Protein AF-A0A7C4LF73-F1 (afdb_monomer_lite)

Secondary structure (DSSP, 8-state):
--STTEEEEE---EE-TT--EEEEEEEEE-SSS-EEEEEEEEETTEEEEEEEEEE-TT-EEEEEEEESS--SEEEEEEEEEETTEEEEEEEEEEE--

pLDDT: mean 91.65, std 5.18, range [61.31, 96.94]

Structure (mmCIF, N/CA/C/O backbone):
data_AF-A0A7C4LF73-F1
#
_entry.id   AF-A0A7C4LF73-F1
#
loop_
_atom_site.group_PDB
_atom_site.id
_atom_site.type_symbol
_atom_site.label_atom_id
_atom_site.label_alt_id
_atom_site.label_comp_id
_atom_site.label_asym_id
_atom_site.label_entity_id
_atom_site.label_seq_id
_atom_site.pdbx_PDB_ins_code
_atom_site.Cartn_x
_atom_site.Cartn_y
_atom_site.Cartn_z
_atom_site.occupancy
_atom_site.B_iso_or_equiv
_atom_site.auth_seq_id
_atom_site.auth_comp_id
_atom_site.auth_asym_id
_atom_site.auth_atom_id
_atom_site.pdbx_PDB_model_num
ATOM 1 N N . MET A 1 1 ? -2.530 -4.650 19.375 1.00 61.31 1 MET A N 1
ATOM 2 C CA . MET A 1 1 ? -3.334 -5.104 18.218 1.00 61.31 1 MET A CA 1
ATOM 3 C C . MET A 1 1 ? -2.384 -5.464 17.090 1.00 61.31 1 MET A C 1
ATOM 5 O O . MET A 1 1 ? -1.379 -4.783 16.952 1.00 61.31 1 MET A O 1
ATOM 9 N N . SER A 1 2 ? -2.657 -6.535 16.344 1.00 73.25 2 SER A N 1
ATOM 10 C CA . SER A 1 2 ? -1.818 -6.980 15.218 1.00 73.25 2 SER A CA 1
ATOM 11 C C . SER A 1 2 ? -2.328 -6.399 13.889 1.00 73.25 2 SER A C 1
ATOM 13 O O . SER A 1 2 ? -3.528 -6.184 13.734 1.00 73.25 2 SER A O 1
ATOM 15 N N . CYS A 1 3 ? -1.430 -6.169 12.926 1.00 81.06 3 CYS A N 1
ATOM 16 C CA . CYS A 1 3 ? -1.755 -5.765 11.550 1.00 81.06 3 CYS A CA 1
ATOM 17 C C . CYS A 1 3 ? -2.062 -6.974 10.644 1.00 81.06 3 CYS A C 1
ATOM 19 O O . CYS A 1 3 ? -2.074 -6.845 9.419 1.00 81.06 3 CYS A O 1
ATOM 21 N N . GLU A 1 4 ? -2.246 -8.169 11.211 1.00 86.19 4 GLU A N 1
ATOM 22 C CA . GLU A 1 4 ? -2.509 -9.405 10.460 1.00 86.19 4 GLU A CA 1
ATOM 23 C C . GLU A 1 4 ? -3.771 -9.326 9.600 1.00 86.19 4 GLU A C 1
ATOM 25 O O . GLU A 1 4 ? -3.769 -9.822 8.479 1.00 86.19 4 GLU A O 1
ATOM 30 N N . CYS A 1 5 ? -4.810 -8.637 10.079 1.00 90.19 5 CYS A N 1
ATOM 31 C CA . CYS A 1 5 ? -6.059 -8.452 9.343 1.00 90.19 5 CYS A CA 1
ATOM 32 C C . CYS A 1 5 ? -5.973 -7.407 8.216 1.00 90.19 5 CYS A C 1
ATOM 34 O O . CYS A 1 5 ? -6.958 -7.188 7.519 1.00 90.19 5 CYS A O 1
ATOM 36 N N . VAL A 1 6 ? -4.816 -6.771 8.002 1.00 92.69 6 VAL A N 1
ATOM 37 C CA . VAL A 1 6 ? -4.594 -5.876 6.860 1.00 92.69 6 VAL A CA 1
ATOM 38 C C . VAL A 1 6 ? -3.865 -6.635 5.763 1.00 92.69 6 VAL A C 1
ATOM 40 O O . VAL A 1 6 ? -2.712 -7.048 5.928 1.00 92.69 6 VAL A O 1
ATOM 43 N N . GLU A 1 7 ? -4.524 -6.791 4.625 1.00 93.75 7 GLU A N 1
ATOM 44 C CA . GLU A 1 7 ? -3.970 -7.431 3.438 1.00 93.75 7 GLU A CA 1
ATOM 45 C C . GLU A 1 7 ? -3.612 -6.377 2.392 1.00 93.75 7 GLU A C 1
ATOM 47 O O . GLU A 1 7 ? -4.314 -5.376 2.240 1.00 93.75 7 GLU A O 1
ATOM 52 N N . ILE A 1 8 ? -2.510 -6.601 1.680 1.00 93.38 8 ILE A N 1
ATOM 53 C CA . ILE A 1 8 ? -2.124 -5.790 0.530 1.00 93.38 8 ILE A CA 1
ATOM 54 C C . ILE A 1 8 ? -1.986 -6.713 -0.664 1.00 93.38 8 ILE A C 1
ATOM 56 O O . ILE A 1 8 ? -1.282 -7.720 -0.595 1.00 93.38 8 ILE A O 1
ATOM 60 N N . SER A 1 9 ? -2.622 -6.331 -1.761 1.00 92.31 9 SER A N 1
ATOM 61 C CA . SER A 1 9 ? -2.492 -6.997 -3.043 1.00 92.31 9 SER A CA 1
ATOM 62 C C . SER A 1 9 ? -2.067 -6.001 -4.115 1.00 92.31 9 SER A C 1
ATOM 64 O O . SER A 1 9 ? -2.340 -4.800 -4.050 1.00 92.31 9 SER A O 1
ATOM 66 N N . ARG A 1 10 ? -1.354 -6.519 -5.111 1.00 91.38 10 ARG A N 1
ATOM 67 C CA . ARG A 1 10 ? -0.968 -5.777 -6.305 1.00 91.38 10 ARG A CA 1
ATOM 68 C C . ARG A 1 10 ? -1.913 -6.144 -7.441 1.00 91.38 10 ARG A C 1
ATOM 70 O O . ARG A 1 10 ? -2.168 -7.328 -7.660 1.00 91.38 10 ARG A O 1
ATOM 77 N N . GLY A 1 11 ? -2.378 -5.148 -8.183 1.00 90.94 11 GLY A N 1
ATOM 78 C CA . GLY A 1 11 ? -2.986 -5.354 -9.492 1.00 90.94 11 GLY A CA 1
ATOM 79 C C . GLY A 1 11 ? -1.949 -5.710 -10.561 1.00 90.94 11 GLY A C 1
ATOM 80 O O . GLY A 1 11 ? -0.760 -5.875 -10.286 1.00 90.94 11 GLY A O 1
ATOM 81 N N . MET A 1 12 ? -2.405 -5.839 -11.803 1.00 89.88 12 MET A N 1
ATOM 82 C CA . MET A 1 12 ? -1.513 -6.005 -12.948 1.00 89.88 12 MET A CA 1
ATOM 83 C C . MET A 1 12 ? -1.006 -4.622 -13.383 1.00 89.88 12 MET A C 1
ATOM 85 O O . MET A 1 12 ? -1.848 -3.779 -13.699 1.00 89.88 12 MET A O 1
ATOM 89 N N . PRO A 1 13 ? 0.317 -4.368 -13.386 1.00 91.25 13 PRO A N 1
ATOM 90 C CA . PRO A 1 13 ? 0.852 -3.126 -13.924 1.00 91.25 13 PRO A CA 1
ATOM 91 C C . PRO A 1 13 ? 0.547 -2.986 -15.413 1.00 91.25 13 PRO A C 1
ATOM 93 O O . PRO A 1 13 ? 0.487 -3.988 -16.133 1.00 91.25 13 PRO A O 1
ATOM 96 N N . TRP A 1 14 ? 0.376 -1.754 -15.873 1.00 91.50 14 TRP A N 1
ATOM 97 C CA . TRP A 1 14 ? 0.105 -1.430 -17.272 1.00 91.50 14 TRP A CA 1
ATOM 98 C C . TRP A 1 14 ? 0.798 -0.123 -17.668 1.00 91.50 14 TRP A C 1
ATOM 100 O O . TRP A 1 14 ? 1.226 0.638 -16.805 1.00 91.50 14 TRP A O 1
ATOM 110 N N . LEU A 1 15 ? 0.938 0.111 -18.975 1.00 92.00 15 LEU A N 1
ATOM 111 C CA . LEU A 1 15 ? 1.555 1.320 -19.523 1.00 92.00 15 LEU A CA 1
ATOM 112 C C . LEU A 1 15 ? 0.511 2.206 -20.181 1.00 92.00 15 LEU A C 1
ATOM 114 O O . LEU A 1 15 ? -0.357 1.706 -20.902 1.00 92.00 15 LEU A O 1
ATOM 118 N N . ASP A 1 16 ? 0.602 3.508 -19.940 1.00 88.88 16 ASP A N 1
ATOM 119 C CA . ASP A 1 16 ? -0.237 4.480 -20.631 1.00 88.88 16 ASP A CA 1
ATOM 120 C C . ASP A 1 16 ? 0.352 4.926 -21.979 1.00 88.88 16 ASP A C 1
ATOM 122 O O . ASP A 1 16 ? 1.365 4.422 -22.460 1.00 88.88 16 ASP A O 1
ATOM 126 N N . THR A 1 17 ? -0.321 5.877 -22.630 1.00 86.88 17 THR A N 1
ATOM 127 C CA . THR A 1 17 ? 0.056 6.372 -23.961 1.00 86.88 17 THR A CA 1
ATOM 128 C C . THR A 1 17 ? 1.350 7.188 -23.990 1.00 86.88 17 THR A C 1
ATOM 130 O O . THR A 1 17 ? 1.797 7.545 -25.078 1.00 86.88 17 THR A O 1
ATOM 133 N N . VAL A 1 18 ? 1.911 7.539 -22.829 1.00 89.44 18 VAL A N 1
ATOM 134 C CA . VAL A 1 18 ? 3.186 8.260 -22.691 1.00 89.44 18 VAL A CA 1
ATOM 135 C C . VAL A 1 18 ? 4.252 7.395 -22.008 1.00 89.44 18 VAL A C 1
ATOM 137 O O . VAL A 1 18 ? 5.221 7.927 -21.473 1.00 89.44 18 VAL A O 1
ATOM 140 N N . ASP A 1 19 ? 4.079 6.069 -22.058 1.00 86.81 19 ASP A N 1
ATOM 141 C CA . ASP A 1 19 ? 4.984 5.058 -21.503 1.00 86.81 19 ASP A CA 1
ATOM 142 C C . ASP A 1 19 ? 5.230 5.198 -19.985 1.00 86.81 19 ASP A C 1
ATOM 144 O O . ASP A 1 19 ? 6.274 4.776 -19.483 1.00 86.81 19 ASP A O 1
ATOM 148 N N . GLN A 1 20 ? 4.273 5.758 -19.232 1.00 91.00 20 GLN A N 1
ATOM 149 C CA . GLN A 1 20 ? 4.306 5.723 -17.766 1.00 91.00 20 GLN A CA 1
ATOM 150 C C . GLN A 1 20 ? 3.747 4.393 -17.263 1.00 91.00 20 GLN A C 1
ATOM 152 O O . GLN A 1 20 ? 2.707 3.931 -17.736 1.00 91.00 20 GLN A O 1
ATOM 157 N N . GLU A 1 21 ? 4.426 3.781 -16.291 1.00 92.88 21 GLU A N 1
ATOM 158 C CA . GLU A 1 21 ? 3.976 2.558 -15.628 1.00 92.88 21 GLU A CA 1
ATOM 159 C C . GLU A 1 21 ? 2.984 2.912 -14.514 1.00 92.88 21 GLU A C 1
ATOM 161 O O . GLU A 1 21 ? 3.276 3.684 -13.598 1.00 92.88 21 GLU A O 1
ATOM 166 N N . HIS A 1 22 ? 1.796 2.323 -14.608 1.00 94.25 22 HIS A N 1
ATOM 167 C CA . HIS A 1 22 ? 0.712 2.413 -13.638 1.00 94.25 22 HIS A CA 1
ATOM 168 C C . HIS A 1 22 ? 0.654 1.097 -12.864 1.00 94.25 22 HIS A C 1
ATOM 170 O O . HIS A 1 22 ? 0.483 0.024 -13.450 1.00 94.25 22 HIS A O 1
ATOM 176 N N . ILE A 1 23 ? 0.853 1.162 -11.549 1.00 94.69 23 ILE A N 1
ATOM 177 C CA . ILE A 1 23 ? 0.910 0.007 -10.653 1.00 94.69 23 ILE A CA 1
ATOM 178 C C . ILE A 1 23 ? -0.234 0.118 -9.635 1.00 94.69 23 ILE A C 1
ATOM 180 O O . ILE A 1 23 ? -0.106 0.839 -8.634 1.00 94.69 23 ILE A O 1
ATOM 184 N N . PRO A 1 24 ? -1.328 -0.640 -9.824 1.00 95.62 24 PRO A N 1
ATOM 185 C CA . PRO A 1 24 ? -2.427 -0.650 -8.872 1.00 95.62 24 PRO A CA 1
ATOM 186 C C . PRO A 1 24 ? -2.034 -1.397 -7.593 1.00 95.62 24 PRO A C 1
ATOM 188 O O . PRO A 1 24 ? -1.549 -2.532 -7.638 1.00 95.62 24 PRO A O 1
ATOM 191 N N . VAL A 1 25 ? -2.306 -0.801 -6.437 1.00 95.88 25 VAL A N 1
ATOM 192 C CA . VAL A 1 25 ? -2.131 -1.399 -5.109 1.00 95.88 25 VAL A CA 1
ATOM 193 C C . VAL A 1 25 ? -3.453 -1.307 -4.351 1.00 95.88 25 VAL A C 1
ATOM 195 O O . VAL A 1 25 ? -4.050 -0.239 -4.234 1.00 95.88 25 VAL A O 1
ATOM 198 N N . GLU A 1 26 ? -3.930 -2.428 -3.818 1.00 96.19 26 GLU A N 1
ATOM 199 C CA . GLU A 1 26 ? -5.155 -2.490 -3.022 1.00 96.19 26 GLU A CA 1
ATOM 200 C C . GLU A 1 26 ? -4.830 -2.895 -1.585 1.00 96.19 26 GLU A C 1
ATOM 202 O O . GLU A 1 26 ? -4.134 -3.876 -1.330 1.00 96.19 26 GLU A O 1
ATOM 207 N N . ILE A 1 27 ? -5.368 -2.136 -0.636 1.00 95.31 27 ILE A N 1
ATOM 208 C CA . ILE A 1 27 ? -5.302 -2.425 0.793 1.00 95.31 27 ILE A CA 1
ATOM 209 C C . ILE A 1 27 ? -6.687 -2.876 1.222 1.00 95.31 27 ILE A C 1
ATOM 211 O O . ILE A 1 27 ? -7.652 -2.114 1.118 1.00 95.31 27 ILE A O 1
ATOM 215 N N . THR A 1 28 ? -6.782 -4.096 1.731 1.00 95.75 28 THR A N 1
ATOM 216 C CA . THR A 1 28 ? -8.026 -4.664 2.245 1.00 95.75 28 THR A CA 1
ATOM 217 C C . THR A 1 28 ? -7.968 -4.727 3.765 1.00 95.75 28 THR A C 1
ATOM 219 O O . THR A 1 28 ? -7.032 -5.270 4.353 1.00 95.75 28 THR A O 1
ATOM 222 N N . ASN A 1 29 ? -8.981 -4.153 4.408 1.00 94.88 29 ASN A N 1
ATOM 223 C CA . ASN A 1 29 ? -9.170 -4.241 5.845 1.00 94.88 29 ASN A CA 1
ATOM 224 C C . ASN A 1 29 ? -10.077 -5.430 6.169 1.00 94.88 29 ASN A C 1
ATOM 226 O O . ASN A 1 29 ? -11.295 -5.292 6.155 1.00 94.88 29 ASN A O 1
ATOM 230 N N . ASN A 1 30 ? -9.490 -6.572 6.514 1.00 94.62 30 ASN A N 1
ATOM 231 C CA . ASN A 1 30 ? -10.221 -7.742 7.005 1.00 94.62 30 ASN A CA 1
ATOM 232 C C . ASN A 1 30 ? -10.482 -7.672 8.523 1.00 94.62 30 ASN A C 1
ATOM 234 O O . ASN A 1 30 ? -10.935 -8.646 9.122 1.00 94.62 30 ASN A O 1
ATOM 238 N N . CYS A 1 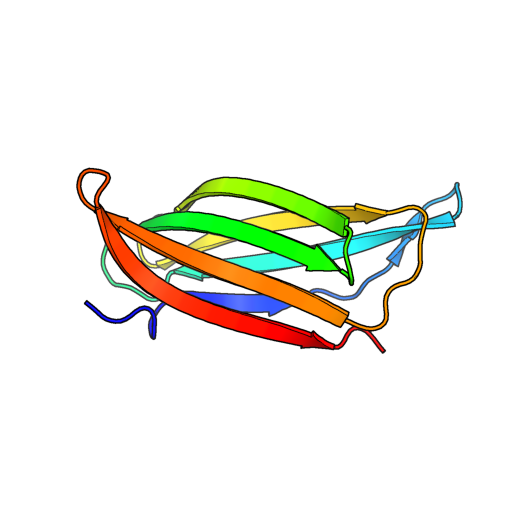31 ? -10.172 -6.550 9.182 1.00 89.88 31 CYS A N 1
ATOM 239 C CA . CYS A 1 31 ? -10.507 -6.340 10.583 1.00 89.88 31 CYS A CA 1
ATOM 240 C C . CYS A 1 31 ? -12.004 -5.999 10.703 1.00 89.88 31 CYS A C 1
ATOM 242 O O . CYS A 1 31 ? -12.558 -5.275 9.875 1.00 89.88 31 CYS A O 1
ATOM 244 N N . ASN A 1 32 ? -12.650 -6.437 11.789 1.00 90.88 32 ASN A N 1
ATOM 245 C CA . ASN A 1 32 ? -14.073 -6.164 12.061 1.00 90.88 32 ASN A CA 1
ATOM 246 C C . ASN A 1 32 ? -14.361 -4.712 12.505 1.00 90.88 32 ASN A C 1
ATOM 248 O O . ASN A 1 32 ? -15.448 -4.410 12.997 1.00 90.88 32 ASN A O 1
ATOM 252 N N . PHE A 1 33 ? -13.398 -3.804 12.358 1.00 91.06 33 PHE A N 1
ATOM 253 C CA . PHE A 1 33 ? -13.479 -2.407 12.772 1.00 91.06 33 PHE A CA 1
ATOM 254 C C . PHE A 1 33 ? -12.761 -1.502 11.767 1.00 91.06 33 PHE A C 1
ATOM 256 O O . PHE A 1 33 ? -11.949 -1.952 10.960 1.00 91.06 33 PHE A O 1
ATOM 263 N N . ASN A 1 34 ? -13.076 -0.207 11.807 1.00 92.75 34 ASN A N 1
ATOM 264 C CA . ASN A 1 34 ? -12.436 0.787 10.948 1.00 92.75 34 ASN A CA 1
ATOM 265 C C . ASN A 1 34 ? -10.992 1.028 11.398 1.00 92.75 34 ASN A C 1
ATOM 267 O O .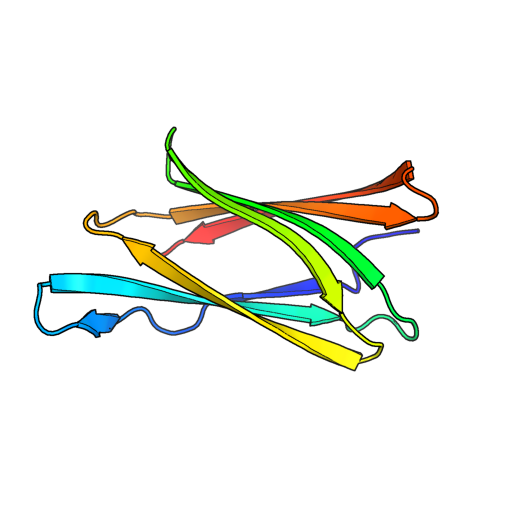 ASN A 1 34 ? -10.749 1.250 12.583 1.00 92.75 34 ASN A O 1
ATOM 271 N N . ILE A 1 35 ? -10.060 1.076 10.451 1.00 93.00 35 ILE A N 1
ATOM 272 C CA . ILE A 1 35 ? -8.638 1.295 10.728 1.00 93.00 35 ILE A CA 1
ATOM 273 C C . ILE A 1 35 ? -8.146 2.625 10.160 1.00 93.00 35 ILE A C 1
ATOM 275 O O . ILE A 1 35 ? -8.638 3.107 9.136 1.00 93.00 35 ILE A O 1
ATOM 279 N N . LYS A 1 36 ? -7.143 3.213 10.819 1.00 95.12 36 LYS A N 1
ATOM 280 C CA . LYS A 1 36 ? -6.354 4.330 10.286 1.00 95.12 36 LYS A CA 1
ATOM 281 C C . LYS A 1 36 ? -4.933 3.838 10.047 1.00 95.12 36 LYS A C 1
ATOM 283 O O . LYS A 1 36 ? -4.311 3.310 10.963 1.00 95.12 36 LYS A O 1
ATOM 288 N N . LEU A 1 37 ? -4.428 4.012 8.834 1.00 94.00 37 LEU A N 1
ATOM 289 C CA . LEU A 1 37 ? -3.096 3.565 8.444 1.00 94.00 37 LEU A CA 1
ATOM 290 C C . LEU A 1 37 ? -2.268 4.764 7.993 1.00 94.00 37 LEU A C 1
ATOM 292 O O . LEU A 1 37 ? -2.749 5.584 7.213 1.00 94.00 37 LEU A O 1
ATOM 296 N N . ASN A 1 38 ? -1.017 4.835 8.432 1.00 95.44 38 ASN A N 1
ATOM 297 C CA . ASN A 1 38 ? 0.009 5.555 7.692 1.00 95.44 38 ASN A CA 1
ATOM 298 C C . ASN A 1 38 ? 0.625 4.555 6.719 1.00 95.44 38 ASN A C 1
ATOM 300 O O . ASN A 1 38 ? 1.064 3.488 7.147 1.00 95.44 38 ASN A O 1
ATOM 304 N N . ILE A 1 39 ? 0.655 4.885 5.436 1.00 95.62 39 ILE A N 1
ATOM 305 C CA . ILE A 1 39 ? 1.298 4.065 4.416 1.00 95.62 39 ILE A CA 1
ATOM 306 C C . ILE A 1 39 ? 2.403 4.862 3.738 1.00 95.62 39 ILE A C 1
ATOM 308 O O . ILE A 1 39 ? 2.231 6.046 3.452 1.00 95.62 39 ILE A O 1
ATOM 312 N N . ASN A 1 40 ? 3.522 4.194 3.488 1.00 96.94 40 ASN A N 1
ATOM 313 C CA . ASN A 1 40 ? 4.629 4.683 2.689 1.00 96.94 40 ASN A CA 1
ATOM 314 C C . ASN A 1 40 ? 5.029 3.584 1.694 1.00 96.94 40 ASN A C 1
ATOM 316 O O . ASN A 1 40 ? 5.342 2.467 2.104 1.00 96.94 40 ASN A O 1
ATOM 320 N N . ILE A 1 41 ? 4.967 3.901 0.405 1.00 96.38 41 ILE A N 1
ATOM 321 C CA . ILE A 1 41 ? 5.355 3.036 -0.707 1.00 96.38 41 ILE A CA 1
ATOM 322 C C . ILE A 1 41 ? 6.578 3.670 -1.357 1.00 96.38 41 ILE A C 1
ATOM 324 O O . ILE A 1 41 ? 6.518 4.804 -1.840 1.00 96.38 41 ILE A O 1
ATOM 328 N N . SER A 1 42 ? 7.668 2.919 -1.389 1.00 96.19 42 SER A N 1
ATOM 329 C CA . SER A 1 42 ? 8.933 3.325 -1.990 1.00 96.19 42 SER A CA 1
ATOM 330 C C . SER A 1 42 ? 9.426 2.294 -2.996 1.00 96.19 42 SER A C 1
ATOM 332 O O . SER A 1 42 ? 9.066 1.120 -2.924 1.00 96.19 42 SER A O 1
ATOM 334 N N . ALA A 1 43 ? 10.287 2.724 -3.909 1.00 93.69 43 ALA A N 1
ATOM 335 C CA . ALA A 1 43 ? 11.023 1.844 -4.802 1.00 93.69 43 ALA A CA 1
ATOM 336 C C . ALA A 1 43 ? 12.487 2.297 -4.854 1.00 93.69 43 ALA A C 1
ATOM 338 O O . ALA A 1 43 ? 12.804 3.394 -5.317 1.00 93.69 43 ALA A O 1
ATOM 339 N N . GLY A 1 44 ? 13.389 1.473 -4.315 1.00 87.94 44 GLY A N 1
ATOM 340 C CA . GLY A 1 44 ? 14.770 1.893 -4.074 1.00 87.94 44 GLY A CA 1
ATOM 341 C C . GLY A 1 44 ? 14.831 3.046 -3.065 1.00 87.94 44 GLY A C 1
ATOM 342 O O . GLY A 1 44 ? 14.309 2.928 -1.960 1.00 87.94 44 GLY A O 1
ATOM 343 N N . GLU A 1 45 ? 15.457 4.160 -3.446 1.00 88.00 45 GLU A N 1
ATOM 344 C CA . GLU A 1 45 ? 15.574 5.366 -2.607 1.00 88.00 45 GLU A CA 1
ATOM 345 C C . GLU A 1 45 ? 14.408 6.357 -2.794 1.00 88.00 45 GLU A C 1
ATOM 347 O O . GLU A 1 45 ? 14.332 7.373 -2.103 1.00 88.00 45 GLU A O 1
ATOM 352 N N . GLU A 1 46 ? 13.489 6.080 -3.724 1.00 92.88 46 GLU A N 1
ATOM 353 C CA . GLU A 1 46 ? 12.418 6.997 -4.110 1.00 92.88 46 GLU A CA 1
ATOM 354 C C . GLU A 1 46 ? 11.111 6.682 -3.373 1.00 92.88 46 GLU A C 1
ATOM 356 O O . GLU A 1 46 ? 10.653 5.538 -3.352 1.00 92.88 46 GLU A O 1
ATOM 361 N N . ILE A 1 47 ? 10.490 7.701 -2.771 1.00 94.81 47 ILE A N 1
ATOM 362 C CA . ILE A 1 47 ? 9.163 7.589 -2.149 1.00 94.81 47 ILE A CA 1
ATOM 363 C C . ILE A 1 47 ? 8.113 7.913 -3.210 1.00 94.81 47 ILE A C 1
ATOM 365 O O . ILE A 1 47 ? 7.990 9.061 -3.628 1.00 94.81 47 ILE A O 1
ATOM 369 N N . LEU A 1 48 ? 7.335 6.906 -3.604 1.00 94.94 48 LEU A N 1
ATOM 3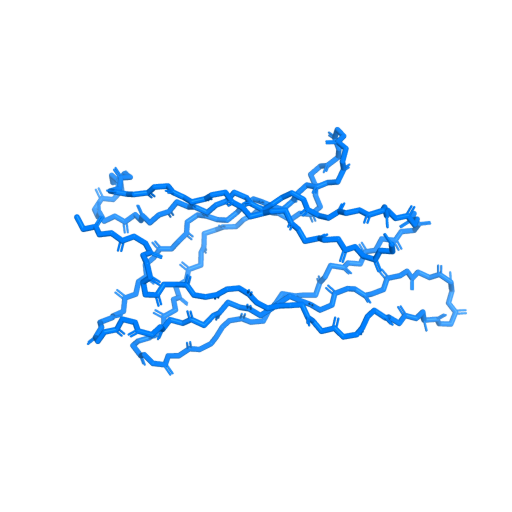70 C CA . LEU A 1 48 ? 6.320 7.017 -4.653 1.00 94.94 48 LEU A CA 1
ATOM 371 C C . LEU A 1 48 ? 4.954 7.432 -4.097 1.00 94.94 48 LEU A C 1
ATOM 373 O O . LEU A 1 48 ? 4.181 8.108 -4.770 1.00 94.94 48 LEU A O 1
ATOM 377 N N . TYR A 1 49 ? 4.642 7.039 -2.860 1.00 95.50 49 TYR A N 1
ATOM 378 C CA . TYR A 1 49 ? 3.383 7.400 -2.212 1.00 95.50 49 TYR A CA 1
ATOM 379 C C . TYR A 1 49 ? 3.521 7.422 -0.695 1.00 95.50 49 TYR A C 1
ATOM 381 O O . TYR A 1 49 ? 4.057 6.495 -0.096 1.00 95.50 49 TYR A O 1
ATOM 389 N N . SER A 1 50 ? 2.986 8.459 -0.054 1.00 96.38 50 SER A N 1
ATOM 390 C CA . SER A 1 50 ? 2.935 8.555 1.404 1.00 96.38 50 SER A CA 1
ATOM 391 C C . SER A 1 50 ? 1.653 9.251 1.837 1.00 96.38 50 SER A C 1
ATOM 393 O O . SER A 1 50 ? 1.398 10.391 1.449 1.00 96.38 50 SER A O 1
ATOM 395 N N . ALA A 1 51 ? 0.824 8.565 2.624 1.00 95.38 51 ALA A N 1
ATOM 396 C CA . ALA A 1 51 ? -0.461 9.107 3.050 1.00 95.38 51 ALA A CA 1
ATOM 397 C C . ALA A 1 51 ? -0.949 8.520 4.375 1.00 95.38 51 ALA A C 1
ATOM 399 O O . ALA A 1 51 ? -0.588 7.413 4.778 1.00 95.38 51 ALA A O 1
ATOM 400 N N . LYS A 1 52 ? -1.848 9.266 5.025 1.00 94.94 52 LYS A N 1
ATOM 401 C CA . LYS A 1 52 ? -2.695 8.753 6.104 1.00 94.94 52 LYS A CA 1
ATOM 402 C C . LYS A 1 52 ? -4.060 8.409 5.529 1.00 94.94 52 LYS A C 1
ATOM 404 O O . LYS A 1 52 ? -4.777 9.301 5.080 1.00 94.94 52 LYS A O 1
ATOM 409 N N . ILE A 1 53 ? -4.436 7.138 5.572 1.00 94.75 53 ILE A N 1
ATOM 410 C CA . ILE A 1 53 ? -5.693 6.646 5.007 1.00 94.75 53 ILE A CA 1
ATOM 411 C C . ILE A 1 53 ? -6.589 6.062 6.095 1.00 94.75 53 ILE A C 1
ATOM 413 O O . ILE A 1 53 ? -6.131 5.623 7.152 1.00 94.75 53 ILE A O 1
ATOM 417 N N . ARG A 1 54 ? -7.894 6.051 5.830 1.00 94.62 54 ARG A N 1
ATOM 418 C CA . ARG A 1 54 ? -8.875 5.335 6.645 1.00 94.62 54 ARG A CA 1
ATOM 419 C C . ARG A 1 54 ? -9.501 4.251 5.793 1.00 94.62 54 ARG A C 1
ATOM 421 O O . ARG A 1 54 ? -9.946 4.539 4.686 1.00 94.62 54 ARG A O 1
ATOM 428 N N . VAL A 1 55 ? -9.553 3.035 6.320 1.00 94.88 55 VAL A N 1
ATOM 429 C CA . VAL A 1 55 ? -10.195 1.904 5.647 1.00 94.88 55 VAL A CA 1
ATOM 430 C C . VAL A 1 55 ? -11.306 1.401 6.555 1.00 94.88 55 VAL A C 1
ATOM 432 O O . VAL A 1 55 ? -11.070 1.064 7.717 1.00 94.88 55 VAL A O 1
ATOM 435 N N . SER A 1 56 ? -12.5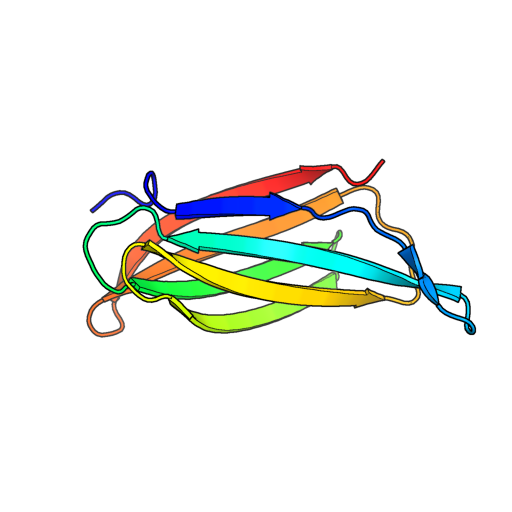39 1.415 6.056 1.00 94.38 56 SER A N 1
ATOM 436 C CA . SER A 1 56 ? -13.694 0.931 6.813 1.00 94.38 56 SER A CA 1
ATOM 437 C C . SER A 1 56 ? -13.579 -0.569 7.097 1.00 94.38 56 SER A C 1
ATOM 439 O O . SER A 1 56 ? -12.824 -1.266 6.421 1.00 94.38 56 SER A O 1
ATOM 441 N N . SER A 1 57 ? -14.297 -1.060 8.107 1.00 93.25 57 SER A N 1
ATOM 442 C CA . SER A 1 57 ? -14.422 -2.493 8.413 1.00 93.25 57 SER A CA 1
ATOM 443 C C . SER A 1 57 ? -14.829 -3.277 7.165 1.00 93.25 57 SER A C 1
ATOM 445 O O . SER A 1 57 ? -15.766 -2.864 6.477 1.00 93.25 57 SER A O 1
ATOM 447 N N . LEU A 1 58 ? -14.107 -4.360 6.854 1.00 91.19 58 LEU A N 1
ATOM 448 C CA . LEU A 1 58 ? -14.296 -5.171 5.636 1.00 91.19 58 LEU A CA 1
ATOM 449 C C . LEU A 1 58 ? -14.213 -4.358 4.326 1.00 91.19 58 LEU A C 1
ATOM 451 O O . LEU A 1 58 ? -14.742 -4.753 3.287 1.00 91.19 58 LEU A O 1
ATOM 455 N N . GLY A 1 59 ? -13.576 -3.187 4.387 1.00 94.62 59 GLY A N 1
ATOM 456 C CA . GLY A 1 59 ? -13.456 -2.234 3.295 1.00 94.62 59 GLY A CA 1
ATOM 457 C C . GLY A 1 59 ? -12.133 -2.346 2.546 1.00 94.62 59 GLY A C 1
ATOM 458 O O . GLY A 1 59 ? -11.211 -3.060 2.941 1.00 94.62 59 GLY A O 1
ATOM 459 N N . LYS A 1 60 ? -12.038 -1.584 1.456 1.00 96.19 60 LYS A N 1
ATOM 460 C CA . LYS A 1 60 ? -10.874 -1.552 0.570 1.00 96.19 60 LYS A CA 1
ATOM 461 C C . LYS A 1 60 ? -10.452 -0.122 0.277 1.00 96.19 60 LYS A C 1
ATOM 463 O O . LYS A 1 60 ? -11.297 0.767 0.176 1.00 96.19 60 LYS A O 1
ATOM 468 N N . HIS A 1 61 ? -9.155 0.087 0.106 1.00 96.19 61 HIS A N 1
ATOM 469 C CA . HIS A 1 61 ? -8.584 1.340 -0.365 1.00 96.19 61 HIS A CA 1
ATOM 470 C C . HIS A 1 61 ? -7.648 1.058 -1.536 1.00 96.19 61 HIS A C 1
ATOM 472 O O . HIS A 1 61 ? -6.767 0.208 -1.428 1.00 96.19 61 HIS A O 1
ATOM 478 N N . LYS A 1 62 ? -7.861 1.754 -2.652 1.00 96.19 62 LYS A N 1
ATOM 479 C CA . LYS A 1 62 ? -7.079 1.588 -3.877 1.00 96.19 62 LYS A CA 1
ATOM 480 C C . LYS A 1 62 ? -6.120 2.756 -4.033 1.00 96.19 62 LYS A C 1
ATOM 482 O O . LYS A 1 62 ? -6.523 3.904 -3.866 1.00 96.19 62 LYS A O 1
ATOM 487 N N . ILE A 1 63 ? -4.880 2.437 -4.362 1.00 96.06 63 ILE A N 1
ATOM 488 C CA . ILE A 1 63 ? -3.800 3.372 -4.642 1.00 96.06 63 ILE A CA 1
ATOM 489 C C . ILE A 1 63 ? -3.313 3.050 -6.048 1.00 96.06 63 ILE A C 1
ATOM 491 O O . ILE A 1 63 ? -3.041 1.892 -6.349 1.00 96.06 63 ILE A O 1
ATOM 495 N N . GLU A 1 64 ? -3.201 4.067 -6.891 1.00 95.06 64 GLU A N 1
ATOM 496 C CA . GLU A 1 64 ? -2.543 3.944 -8.188 1.00 95.06 64 GLU A CA 1
ATOM 497 C C . GLU A 1 64 ? -1.179 4.620 -8.079 1.00 95.06 64 GLU A C 1
ATOM 499 O O . GLU A 1 64 ? -1.103 5.814 -7.776 1.00 95.06 64 GLU A O 1
ATOM 504 N N . ILE A 1 65 ? -0.109 3.851 -8.262 1.00 94.50 65 ILE A N 1
ATOM 505 C CA . ILE A 1 65 ? 1.249 4.389 -8.329 1.00 94.50 65 ILE A CA 1
ATOM 506 C C . ILE A 1 65 ? 1.573 4.636 -9.794 1.00 94.50 65 ILE A C 1
ATOM 508 O O . ILE A 1 65 ? 1.530 3.701 -10.585 1.00 94.50 65 ILE A O 1
ATOM 512 N N . VAL A 1 66 ? 1.908 5.876 -10.139 1.00 93.06 66 VAL A N 1
ATOM 513 C CA . VAL A 1 66 ? 2.284 6.264 -11.503 1.00 93.06 66 VAL A CA 1
ATOM 514 C C . VAL A 1 66 ? 3.743 6.682 -11.496 1.00 93.06 66 VAL A C 1
ATOM 516 O O . VAL A 1 66 ? 4.140 7.525 -10.691 1.00 93.06 66 VAL A O 1
ATOM 519 N N . THR A 1 67 ? 4.545 6.087 -12.371 1.00 91.75 67 THR A N 1
ATOM 520 C CA . THR A 1 67 ? 5.978 6.369 -12.464 1.00 91.75 67 THR A CA 1
ATOM 521 C C . THR A 1 67 ? 6.466 6.319 -13.909 1.00 91.75 67 THR A C 1
ATOM 523 O O . THR A 1 67 ? 5.939 5.593 -14.745 1.00 91.75 67 THR A O 1
ATOM 526 N N . ASP A 1 68 ? 7.483 7.120 -14.206 1.00 88.00 68 ASP A N 1
ATOM 527 C CA . ASP A 1 68 ? 8.233 7.128 -15.462 1.00 88.00 68 ASP A CA 1
ATOM 528 C C . ASP A 1 68 ? 9.380 6.098 -15.481 1.00 88.00 68 ASP A C 1
ATOM 530 O O . ASP A 1 68 ? 10.064 5.941 -16.495 1.00 88.00 68 ASP A O 1
ATOM 534 N N . LYS A 1 69 ? 9.610 5.392 -14.367 1.00 86.12 69 LYS A N 1
ATOM 535 C CA . LYS A 1 69 ? 10.661 4.385 -14.213 1.00 86.12 69 LYS A CA 1
ATOM 536 C C . LYS A 1 69 ? 10.070 3.007 -13.981 1.00 86.12 69 LYS A C 1
ATOM 538 O O . LYS A 1 69 ? 9.060 2.834 -13.314 1.00 86.12 69 LYS A O 1
ATOM 543 N N . TYR A 1 70 ? 10.796 2.007 -14.458 1.00 86.12 70 TYR A N 1
ATOM 544 C CA . TYR A 1 70 ? 10.446 0.609 -14.269 1.00 86.12 70 TYR A CA 1
ATOM 545 C C . TYR A 1 70 ? 11.185 0.029 -13.068 1.00 86.12 70 TYR A C 1
ATOM 547 O O . TYR A 1 70 ? 12.399 -0.178 -13.129 1.00 86.12 70 TYR A O 1
ATOM 555 N N . TYR A 1 71 ? 10.461 -0.255 -11.989 1.00 88.62 71 TYR A N 1
ATOM 556 C CA . TYR A 1 71 ? 11.044 -0.839 -10.780 1.00 88.62 71 TYR A CA 1
ATOM 557 C C . TYR A 1 71 ? 10.859 -2.361 -10.729 1.00 88.62 71 TYR A C 1
ATOM 559 O O . TYR A 1 71 ? 9.899 -2.918 -11.257 1.00 88.62 71 TYR A O 1
ATOM 567 N N . GLU A 1 72 ? 11.775 -3.051 -10.049 1.00 90.06 72 GLU A N 1
ATOM 568 C CA . GLU A 1 72 ? 11.679 -4.503 -9.826 1.00 90.06 72 GLU A CA 1
ATOM 569 C C . GLU A 1 72 ? 10.737 -4.856 -8.671 1.00 90.06 72 GLU A C 1
ATOM 571 O O . GLU A 1 72 ? 10.147 -5.935 -8.648 1.00 90.06 72 GLU A O 1
ATOM 576 N N . ALA A 1 73 ? 10.591 -3.962 -7.692 1.00 93.06 73 ALA A N 1
ATOM 577 C CA . ALA A 1 73 ? 9.769 -4.186 -6.513 1.00 93.06 73 ALA A CA 1
ATOM 578 C C . ALA A 1 73 ? 9.290 -2.869 -5.893 1.00 93.06 73 ALA A C 1
ATOM 580 O O . ALA A 1 73 ? 9.944 -1.834 -6.023 1.00 93.06 73 ALA A O 1
ATOM 581 N N . LEU A 1 74 ? 8.178 -2.949 -5.162 1.00 94.62 74 LEU A N 1
ATOM 582 C CA . LEU A 1 74 ? 7.706 -1.910 -4.254 1.00 94.62 74 LEU A CA 1
ATOM 583 C C . LEU A 1 74 ? 7.925 -2.348 -2.808 1.00 94.62 74 LEU A C 1
ATOM 585 O O . LEU A 1 74 ? 7.503 -3.433 -2.408 1.00 94.62 74 LEU A O 1
ATOM 589 N N . ASP A 1 75 ? 8.535 -1.477 -2.019 1.00 96.19 75 ASP A N 1
ATOM 590 C CA . ASP A 1 75 ? 8.707 -1.627 -0.583 1.00 96.19 75 ASP A CA 1
ATOM 591 C C . ASP A 1 75 ? 7.599 -0.831 0.126 1.00 96.19 75 ASP A C 1
ATOM 593 O O . ASP A 1 75 ? 7.533 0.395 0.041 1.00 96.19 75 ASP A O 1
ATOM 597 N N . ILE A 1 76 ? 6.693 -1.535 0.807 1.00 95.38 76 ILE A N 1
ATOM 598 C CA . ILE A 1 76 ? 5.505 -0.962 1.442 1.00 95.38 76 ILE A CA 1
ATOM 599 C C . ILE A 1 76 ? 5.633 -1.061 2.955 1.00 95.3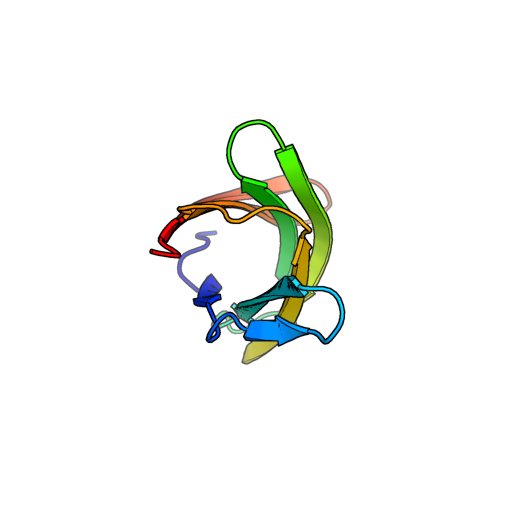8 76 ILE A C 1
ATOM 601 O O . ILE A 1 76 ? 5.599 -2.144 3.542 1.00 95.38 76 ILE A O 1
ATOM 605 N N . ASN A 1 77 ? 5.712 0.099 3.593 1.00 95.06 77 ASN A N 1
ATOM 606 C CA . ASN A 1 77 ? 5.652 0.253 5.035 1.00 95.06 77 ASN A CA 1
ATOM 607 C C . ASN A 1 77 ? 4.261 0.735 5.424 1.00 95.06 77 ASN A C 1
ATOM 609 O O . ASN A 1 77 ? 3.805 1.783 4.968 1.00 95.06 77 ASN A O 1
ATOM 613 N N . LEU A 1 78 ? 3.593 -0.017 6.290 1.00 93.62 78 LEU A N 1
ATOM 614 C CA . LEU A 1 78 ? 2.293 0.358 6.823 1.00 93.62 78 LEU A CA 1
ATOM 615 C C . LEU A 1 78 ? 2.310 0.342 8.347 1.00 93.62 78 LEU A C 1
ATOM 617 O O . LEU A 1 78 ? 2.818 -0.585 8.979 1.00 93.62 78 LEU A O 1
ATOM 621 N N . SER A 1 79 ? 1.715 1.376 8.920 1.00 94.06 79 SER A N 1
ATOM 622 C CA . SER A 1 79 ? 1.623 1.582 10.355 1.00 94.06 79 SER A CA 1
ATOM 623 C C . SER A 1 79 ? 0.172 1.814 10.735 1.00 94.06 79 SER A C 1
ATOM 625 O O . SER A 1 79 ? -0.449 2.772 10.276 1.00 94.06 79 SER A O 1
ATOM 627 N N . LEU A 1 80 ? -0.373 0.950 11.584 1.00 92.19 80 LEU A N 1
ATOM 628 C CA . LEU A 1 80 ? -1.696 1.131 12.168 1.00 92.19 80 LEU A CA 1
ATOM 629 C C . LEU A 1 80 ? -1.623 2.183 13.274 1.00 92.19 80 LEU A C 1
ATOM 631 O O . LEU A 1 80 ? -0.757 2.107 14.147 1.00 92.19 80 LEU A O 1
ATOM 635 N N . VAL A 1 81 ? -2.529 3.161 13.225 1.00 92.38 81 VAL A N 1
ATOM 636 C CA . VAL A 1 81 ? -2.540 4.317 14.127 1.00 92.38 81 VAL A CA 1
ATOM 637 C C . VAL A 1 81 ? -3.860 4.405 14.879 1.00 92.38 81 VAL A C 1
ATOM 639 O O . VAL A 1 81 ? -4.936 4.395 14.281 1.00 92.38 81 VAL A O 1
ATOM 642 N N . GLU A 1 82 ? -3.774 4.580 16.189 1.00 87.38 82 GLU A N 1
ATOM 643 C CA . GLU A 1 82 ? -4.905 4.777 17.088 1.00 87.38 82 GLU A CA 1
ATOM 644 C C . GLU A 1 82 ? -4.587 5.965 18.003 1.00 87.38 82 GLU A C 1
ATOM 646 O O . GLU A 1 82 ? -3.509 6.013 18.584 1.00 87.38 82 GLU A O 1
ATOM 651 N N . GLU A 1 83 ? -5.468 6.971 18.062 1.00 84.88 83 GLU A N 1
ATOM 652 C CA . GLU A 1 83 ? -5.232 8.211 18.839 1.00 84.88 83 GLU A CA 1
ATOM 653 C C . GLU A 1 83 ? -3.841 8.845 18.601 1.00 84.88 83 GLU A C 1
ATOM 655 O O . GLU A 1 83 ? -3.142 9.241 19.531 1.00 84.88 83 GLU A O 1
ATOM 660 N N . ASP A 1 84 ? -3.415 8.886 17.333 1.00 80.44 84 ASP A N 1
ATOM 661 C CA . ASP A 1 84 ? -2.101 9.377 16.880 1.00 80.44 84 ASP A CA 1
ATOM 662 C C . ASP A 1 84 ? -0.884 8.590 17.399 1.00 80.44 84 ASP A C 1
ATOM 664 O O . ASP A 1 84 ? 0.263 8.969 17.152 1.00 80.44 84 ASP A O 1
ATOM 668 N N . ARG A 1 85 ? -1.115 7.441 18.038 1.00 84.50 85 ARG A N 1
ATOM 669 C CA . ARG A 1 85 ? -0.084 6.481 18.424 1.00 84.50 85 ARG A CA 1
ATOM 670 C C . ARG A 1 85 ? -0.036 5.334 17.437 1.00 84.50 85 ARG A C 1
ATOM 672 O O . ARG A 1 85 ? -1.052 4.778 17.033 1.00 84.50 85 ARG A O 1
ATOM 679 N N . GLU A 1 86 ? 1.173 4.965 17.061 1.00 88.81 86 GLU A N 1
ATOM 680 C CA . GLU A 1 86 ? 1.407 3.787 16.248 1.00 88.81 86 GLU A CA 1
ATOM 681 C C . GLU A 1 86 ? 1.282 2.529 17.111 1.00 88.81 86 GLU A C 1
ATOM 683 O O . GLU A 1 86 ? 1.991 2.372 18.104 1.00 88.81 86 GLU A O 1
ATOM 688 N N . ILE A 1 87 ? 0.360 1.643 16.738 1.00 91.06 87 ILE A N 1
ATOM 689 C CA . ILE A 1 87 ? 0.041 0.432 17.505 1.00 91.06 87 ILE A CA 1
ATOM 690 C C . ILE A 1 87 ? 0.579 -0.842 16.859 1.00 91.06 87 ILE A C 1
ATOM 692 O O . ILE A 1 87 ? 0.705 -1.865 17.531 1.00 91.06 87 ILE A O 1
ATOM 696 N N . CYS A 1 88 ? 0.894 -0.797 15.565 1.00 90.88 88 CYS A N 1
ATOM 697 C CA . CYS A 1 88 ? 1.513 -1.903 14.851 1.00 90.88 88 CYS A CA 1
ATOM 698 C C . CYS A 1 88 ? 2.176 -1.415 13.556 1.00 90.88 88 CYS A C 1
ATOM 700 O O . CYS A 1 88 ? 1.692 -0.472 12.932 1.00 90.88 88 CYS A O 1
ATOM 702 N N . LYS A 1 89 ? 3.257 -2.090 13.148 1.00 93.06 89 LYS A N 1
ATOM 703 C CA . LYS A 1 89 ? 3.922 -1.925 11.851 1.00 93.06 89 LYS A CA 1
ATOM 704 C C . LYS A 1 89 ? 3.891 -3.226 11.069 1.00 93.06 89 LYS A C 1
ATOM 706 O O . LYS A 1 89 ? 4.009 -4.304 11.649 1.00 93.06 89 LYS A O 1
ATOM 711 N N . LYS A 1 90 ? 3.829 -3.116 9.751 1.00 92.38 90 LYS A N 1
ATOM 712 C CA . LYS A 1 90 ? 4.037 -4.228 8.828 1.00 92.38 90 LYS A CA 1
ATOM 713 C C . LYS A 1 90 ? 4.831 -3.724 7.629 1.00 92.38 90 LYS A C 1
ATOM 715 O O . LYS A 1 90 ? 4.635 -2.608 7.155 1.00 92.38 90 LYS A O 1
ATOM 720 N N . PHE A 1 91 ? 5.746 -4.562 7.174 1.00 93.50 91 PHE A N 1
ATOM 721 C CA . PHE A 1 91 ? 6.531 -4.333 5.974 1.00 93.50 91 PHE A CA 1
ATOM 722 C C . PHE A 1 91 ? 6.173 -5.409 4.957 1.00 93.50 91 PHE A C 1
ATOM 724 O O . PHE A 1 91 ? 6.055 -6.583 5.315 1.00 93.50 91 PHE A O 1
ATOM 731 N N . ILE A 1 92 ? 5.971 -5.004 3.708 1.00 93.69 92 ILE A N 1
ATOM 732 C CA . ILE A 1 92 ? 5.665 -5.900 2.598 1.00 93.69 92 ILE A CA 1
ATOM 733 C C . ILE A 1 92 ? 6.500 -5.458 1.405 1.00 93.69 92 ILE A C 1
ATOM 735 O O . ILE A 1 92 ? 6.427 -4.304 0.996 1.00 93.69 92 ILE A O 1
ATOM 739 N N . ARG A 1 93 ? 7.249 -6.391 0.822 1.00 94.44 93 ARG A N 1
ATOM 740 C CA . ARG A 1 93 ? 7.908 -6.194 -0.467 1.00 94.44 93 ARG A CA 1
ATOM 741 C C . ARG A 1 93 ? 7.079 -6.874 -1.548 1.00 94.44 93 ARG A C 1
ATOM 743 O O . ARG A 1 93 ? 6.875 -8.085 -1.490 1.00 94.44 93 ARG A O 1
ATOM 750 N N . LEU A 1 94 ? 6.586 -6.100 -2.507 1.00 91.31 94 LEU A N 1
ATOM 751 C CA . LEU A 1 94 ? 5.844 -6.598 -3.661 1.00 91.31 94 LEU A CA 1
ATOM 752 C C . LEU A 1 94 ? 6.765 -6.630 -4.874 1.00 91.31 94 LEU A C 1
ATOM 754 O O . LEU A 1 94 ? 7.104 -5.584 -5.421 1.00 91.31 94 LEU A O 1
ATOM 758 N N . THR A 1 95 ? 7.146 -7.827 -5.305 1.00 91.19 95 THR A N 1
ATOM 759 C CA . THR A 1 95 ? 7.893 -8.012 -6.551 1.00 91.19 95 THR A CA 1
ATOM 760 C C . THR A 1 95 ? 7.008 -7.660 -7.746 1.00 91.19 95 THR A C 1
ATOM 762 O O . THR A 1 95 ? 5.873 -8.133 -7.859 1.00 91.19 95 THR A O 1
ATOM 765 N N . LEU A 1 96 ? 7.523 -6.810 -8.629 1.00 85.00 96 LEU A N 1
ATOM 766 C CA . LEU A 1 96 ? 6.862 -6.405 -9.863 1.00 85.00 96 LEU A CA 1
ATOM 767 C C . LEU A 1 96 ? 7.270 -7.287 -11.045 1.00 85.00 96 LEU A C 1
ATOM 769 O O . LEU A 1 96 ? 6.432 -7.493 -11.930 1.00 85.00 96 LEU A O 1
ATOM 773 N N . ARG A 1 97 ? 8.516 -7.787 -11.038 1.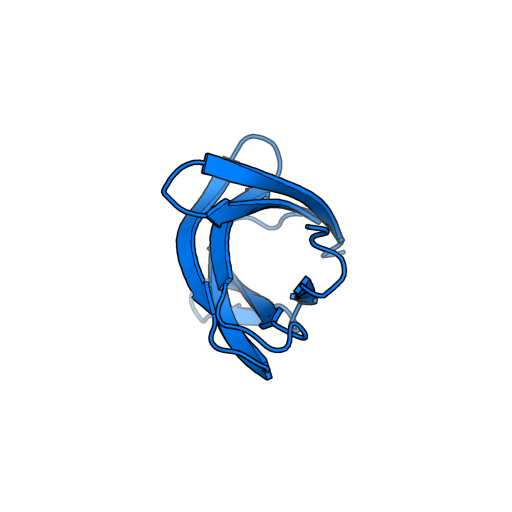00 79.56 97 ARG A N 1
ATOM 774 C CA . ARG A 1 97 ? 9.180 -8.530 -12.120 1.00 79.56 97 ARG A CA 1
ATOM 775 C C . ARG A 1 97 ? 10.097 -9.619 -11.575 1.00 79.56 97 ARG A C 1
ATOM 777 O O . ARG A 1 97 ? 10.717 -9.377 -10.518 1.00 79.56 97 ARG A O 1
#

Radius of gyration: 13.79 Å; chains: 1; bounding box: 30×19×43 Å

Foldseek 3Di:
DECPQKDKDKDQWDADPVRKIKIKMKIFRCDQAKWWKFKWKAAVPGTQDTDIDIAGHRGMDMDIGIGNDDGQWIWMWMFTDDPNDTPYIDIDIGGND

Sequence (97 aa):
MSCECVEISRGMPWLDTVDQEHIPVEITNNCNFNIKLNINISAGEEILYSAKIRVSSLGKHKIEIVTDKYYEALDINLSLVEEDREICKKFIRLTLR